Protein AF-A0A931KF96-F1 (afdb_monomer_lite)

Foldseek 3Di:
DDDPDDPVQQDDLVVCQVLLVVLVVQQCPPVVVCPPPPPQDTPSLVVSLVVSCVVHVVCVDPVSSLVQQPDPSSCVRSVHHRDDPD

pLDDT: mean 83.72, std 12.89, range [33.12, 94.81]

Sequence (86 aa):
MGESRKISDIKGLKYFKPLVKLLRDLHLDGCRRDRAGNRKLHYDQYCLLVLLSYFNPMARSVRAIVKASKLEKVQKKLGCSAASLG

Secondary structure (DSSP, 8-state):
------GGG---GGGHHHHHHHTGGGGSTTGGG-SS----S-HHHHHHHHHHHHH-GGG-SHHHHHHHHTSHHHHHHH-PPPP---

Structure (mmCIF, N/CA/C/O backbone):
data_AF-A0A931KF96-F1
#
_entry.id   AF-A0A931KF96-F1
#
loop_
_atom_site.group_PDB
_atom_site.id
_atom_site.type_symbol
_atom_site.label_atom_id
_atom_site.label_alt_id
_atom_site.label_comp_id
_atom_site.label_asym_id
_atom_site.label_entity_id
_atom_site.label_seq_id
_atom_site.pdbx_PDB_ins_code
_atom_site.Cartn_x
_atom_site.Cartn_y
_atom_site.Cartn_z
_atom_site.occupancy
_atom_site.B_iso_or_equiv
_atom_site.auth_seq_id
_atom_site.auth_comp_id
_atom_site.auth_asym_id
_atom_site.auth_atom_id
_atom_site.pdbx_PDB_model_num
ATOM 1 N N . MET A 1 1 ? 7.915 10.666 25.289 1.00 33.12 1 MET A N 1
ATOM 2 C CA . MET A 1 1 ? 6.491 10.369 25.008 1.00 33.12 1 MET A CA 1
ATOM 3 C C . MET A 1 1 ? 6.349 9.968 23.538 1.00 33.12 1 MET A C 1
ATOM 5 O O . MET A 1 1 ? 6.351 10.837 22.680 1.00 33.12 1 MET A O 1
ATOM 9 N N . GLY A 1 2 ? 6.342 8.678 23.198 1.00 41.22 2 GLY A N 1
ATOM 10 C CA . GLY A 1 2 ? 6.238 8.226 21.803 1.00 41.22 2 GLY A CA 1
ATOM 11 C C . GLY A 1 2 ? 5.225 7.100 21.705 1.00 41.22 2 GLY A C 1
ATOM 12 O O . GLY A 1 2 ? 5.555 5.965 22.021 1.00 41.22 2 GLY A O 1
ATOM 13 N N . GLU A 1 3 ? 3.992 7.443 21.337 1.00 43.19 3 GLU A N 1
ATOM 14 C CA . GLU A 1 3 ? 2.828 6.557 21.350 1.00 43.19 3 GLU A CA 1
ATOM 15 C C . GLU A 1 3 ? 3.090 5.196 20.693 1.00 43.19 3 GLU A C 1
ATOM 17 O O . GLU A 1 3 ? 3.494 5.089 19.527 1.00 43.19 3 GLU A O 1
ATOM 22 N N . SER A 1 4 ? 2.792 4.152 21.463 1.00 43.31 4 SER A N 1
ATOM 23 C CA . SER A 1 4 ? 2.653 2.776 21.006 1.00 43.31 4 SER A CA 1
ATOM 24 C C . SER A 1 4 ? 1.422 2.693 20.097 1.00 43.31 4 SER A C 1
ATOM 26 O O . SER A 1 4 ? 0.299 2.509 20.562 1.00 43.31 4 SER A O 1
ATOM 28 N N . ARG A 1 5 ? 1.609 2.936 18.793 1.00 53.50 5 ARG A N 1
ATOM 29 C CA . ARG A 1 5 ? 0.528 2.881 17.797 1.00 53.50 5 ARG A CA 1
ATOM 30 C C . ARG A 1 5 ? 0.121 1.433 17.589 1.00 53.50 5 ARG A C 1
ATOM 32 O O . ARG A 1 5 ? 0.831 0.659 16.945 1.00 53.50 5 ARG A O 1
ATOM 39 N N . LYS A 1 6 ? -1.008 1.075 18.193 1.00 57.72 6 LYS A N 1
ATOM 40 C CA . LYS A 1 6 ? -1.578 -0.265 18.142 1.00 57.72 6 LYS A CA 1
ATOM 41 C C . LYS A 1 6 ? -2.082 -0.549 16.733 1.00 57.72 6 LYS A C 1
ATOM 43 O O . LYS A 1 6 ? -2.525 0.329 15.994 1.00 57.72 6 LYS A O 1
ATOM 48 N N . ILE A 1 7 ? -2.080 -1.833 16.389 1.00 55.47 7 ILE A N 1
ATOM 49 C CA . ILE A 1 7 ? -2.662 -2.363 15.152 1.00 55.47 7 ILE A CA 1
ATOM 50 C C . ILE A 1 7 ? -4.096 -1.837 14.951 1.00 55.47 7 ILE A C 1
ATOM 52 O O . ILE A 1 7 ? -4.498 -1.629 13.813 1.00 55.47 7 ILE A O 1
ATOM 56 N N . SER A 1 8 ? -4.852 -1.555 16.015 1.00 58.97 8 SER A N 1
ATOM 57 C CA . SER A 1 8 ? -6.233 -1.050 15.983 1.00 58.97 8 SER A CA 1
ATOM 58 C C . SER A 1 8 ? -6.444 0.280 15.246 1.00 58.97 8 SER A C 1
ATOM 60 O O . SER A 1 8 ? -7.555 0.525 14.781 1.00 58.97 8 SER A O 1
ATOM 62 N N . ASP A 1 9 ? -5.412 1.107 15.067 1.00 70.75 9 ASP A N 1
ATOM 63 C CA . ASP A 1 9 ? -5.618 2.500 14.637 1.00 70.75 9 ASP A CA 1
ATOM 64 C C . ASP A 1 9 ? -5.708 2.673 13.115 1.00 70.75 9 ASP A C 1
ATOM 66 O O . ASP A 1 9 ? -6.192 3.695 12.633 1.00 70.75 9 ASP A O 1
ATOM 70 N N . ILE A 1 10 ? -5.291 1.665 12.337 1.00 78.94 10 ILE A N 1
ATOM 71 C CA . ILE A 1 10 ? -5.410 1.712 10.873 1.00 78.94 10 ILE A CA 1
ATOM 72 C C . ILE A 1 10 ? -6.816 1.314 10.438 1.00 78.94 10 ILE A C 1
ATOM 74 O O . ILE A 1 10 ? -7.199 0.138 10.531 1.00 78.94 10 ILE A O 1
ATOM 78 N N . LYS A 1 11 ? -7.523 2.292 9.873 1.00 83.38 11 LYS A N 1
ATOM 79 C CA . LYS A 1 11 ? -8.869 2.198 9.309 1.00 83.38 11 LYS A CA 1
ATOM 80 C C . LYS A 1 11 ? -8.829 2.239 7.777 1.00 83.38 11 LYS A C 1
ATOM 82 O O . LYS A 1 11 ? -7.819 2.566 7.158 1.00 83.38 11 LYS A O 1
ATOM 87 N N . GLY A 1 12 ? -9.946 1.859 7.157 1.00 85.00 12 GLY A N 1
ATOM 88 C CA . GLY A 1 12 ? -10.148 1.985 5.707 1.00 85.00 12 GLY A CA 1
ATOM 89 C C . GLY A 1 12 ? -9.576 0.856 4.840 1.00 85.00 12 GLY A C 1
ATOM 90 O O . GLY A 1 12 ? -9.889 0.810 3.656 1.00 85.00 12 GLY A O 1
ATOM 91 N N . LEU A 1 13 ? -8.841 -0.115 5.403 1.00 86.75 13 LEU A N 1
ATOM 92 C CA . LEU A 1 13 ? -8.225 -1.222 4.640 1.00 86.75 13 LEU A CA 1
ATOM 93 C C . LEU A 1 13 ? -9.213 -2.061 3.809 1.00 86.75 13 LEU A C 1
ATOM 95 O O . LEU A 1 13 ? -8.821 -2.674 2.818 1.00 86.75 13 LEU A O 1
ATOM 99 N N . LYS A 1 14 ? -10.503 -2.086 4.166 1.00 87.69 14 LYS A N 1
ATOM 100 C CA . LYS A 1 14 ? -11.534 -2.778 3.373 1.00 87.69 14 LYS A CA 1
ATOM 101 C C . LYS A 1 14 ? -11.696 -2.195 1.960 1.00 87.69 14 LYS A C 1
ATOM 103 O O . LYS A 1 14 ? -12.024 -2.937 1.041 1.00 87.69 14 LYS A O 1
ATOM 108 N N . TYR A 1 15 ? -11.392 -0.909 1.775 1.00 88.69 15 TYR A N 1
ATOM 109 C CA . TYR A 1 15 ? -11.498 -0.208 0.492 1.00 88.69 15 TYR A CA 1
ATOM 110 C C . TYR A 1 15 ? -10.272 -0.399 -0.411 1.00 88.69 15 TYR A C 1
ATOM 112 O O . TYR A 1 15 ? -10.293 0.003 -1.568 1.00 88.69 15 TYR A O 1
ATOM 120 N N . PHE A 1 16 ? -9.209 -1.044 0.081 1.00 91.50 16 PHE A N 1
ATOM 121 C CA . PHE A 1 16 ? -7.952 -1.179 -0.660 1.00 91.50 16 PHE A CA 1
ATOM 122 C C . PHE A 1 16 ? -7.973 -2.302 -1.694 1.00 91.50 16 PHE A C 1
ATOM 124 O O . PHE A 1 16 ? -7.186 -2.278 -2.631 1.00 91.50 16 PHE A O 1
ATOM 131 N N . LYS A 1 17 ? -8.900 -3.261 -1.585 1.00 90.38 17 LYS A N 1
ATOM 132 C CA . LYS A 1 17 ? -9.020 -4.363 -2.553 1.00 90.38 17 LYS A CA 1
ATOM 133 C C . LYS A 1 17 ? -9.200 -3.876 -4.008 1.00 90.38 17 LYS A C 1
ATOM 135 O O . LYS A 1 17 ? -8.445 -4.344 -4.859 1.00 90.38 17 LYS A O 1
ATOM 140 N N . PRO A 1 18 ? -10.140 -2.963 -4.329 1.00 93.00 18 PRO A N 1
ATOM 141 C CA . PRO A 1 18 ? -10.246 -2.422 -5.685 1.00 93.00 18 PRO A CA 1
ATOM 142 C C . PRO A 1 18 ? -9.029 -1.576 -6.083 1.00 93.00 18 PRO A C 1
ATOM 144 O O . PRO A 1 18 ? -8.591 -1.669 -7.224 1.00 93.00 18 PRO A O 1
ATOM 147 N N . LEU A 1 19 ? -8.437 -0.822 -5.149 1.00 93.19 19 LEU A N 1
ATOM 148 C CA . LEU A 1 19 ? -7.259 0.015 -5.414 1.00 93.19 19 LEU A CA 1
ATOM 149 C C . LEU A 1 19 ? -6.028 -0.817 -5.794 1.00 93.19 19 LEU A C 1
ATOM 151 O O . LEU A 1 19 ? -5.332 -0.479 -6.742 1.00 93.19 19 LEU A O 1
ATOM 155 N N . VAL A 1 20 ? -5.795 -1.939 -5.108 1.00 92.44 20 VAL A N 1
ATOM 156 C CA . VAL A 1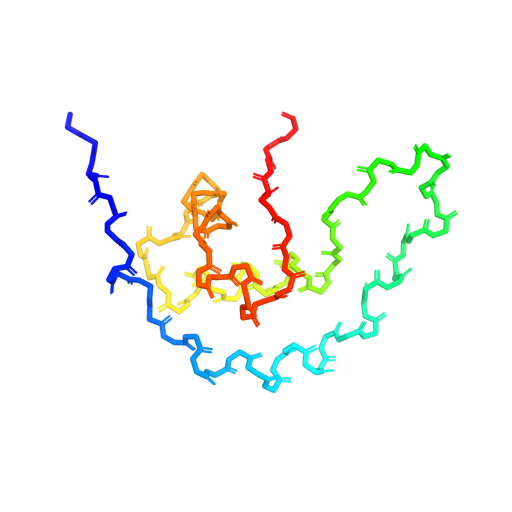 20 ? -4.722 -2.890 -5.445 1.00 92.44 20 VAL A CA 1
ATOM 157 C C . VAL A 1 20 ? -4.902 -3.431 -6.862 1.00 92.44 20 VAL A C 1
ATOM 159 O O . VAL A 1 20 ? -3.931 -3.579 -7.595 1.00 92.44 20 VAL A O 1
ATOM 162 N N . LYS A 1 21 ? -6.143 -3.726 -7.271 1.00 92.75 21 LYS A N 1
ATOM 163 C CA . LYS A 1 21 ? -6.419 -4.183 -8.639 1.00 92.75 21 LYS A CA 1
ATOM 164 C C . LYS A 1 21 ? -6.169 -3.070 -9.658 1.00 92.75 21 LYS A C 1
ATOM 166 O O . LYS A 1 21 ? -5.572 -3.346 -10.687 1.00 92.75 21 LYS A O 1
ATOM 171 N N . LEU A 1 22 ? -6.613 -1.849 -9.362 1.00 94.75 22 LEU A N 1
ATOM 172 C CA . LEU A 1 22 ? -6.466 -0.688 -10.240 1.00 94.75 22 LEU A CA 1
ATOM 173 C C . LEU A 1 22 ? -4.997 -0.324 -10.483 1.00 94.75 22 LEU A C 1
ATOM 175 O O . LEU A 1 22 ? -4.625 0.001 -11.600 1.00 94.75 22 LEU A O 1
ATOM 179 N N . LEU A 1 23 ? -4.171 -0.376 -9.439 1.00 94.81 23 LEU A N 1
ATOM 180 C CA . LEU A 1 23 ? -2.776 0.060 -9.500 1.00 94.81 23 LEU A CA 1
ATOM 181 C C . LEU A 1 23 ? -1.810 -1.046 -9.936 1.00 94.81 23 LEU A C 1
ATOM 183 O O . LEU A 1 23 ? -0.622 -0.779 -10.056 1.00 94.81 23 LEU A O 1
ATOM 187 N N . ARG A 1 24 ? -2.293 -2.272 -10.178 1.00 93.31 24 ARG A N 1
ATOM 188 C CA . ARG A 1 24 ? -1.456 -3.450 -10.451 1.00 93.31 24 ARG A CA 1
ATOM 189 C C . ARG A 1 24 ? -0.454 -3.232 -11.584 1.00 93.31 24 ARG A C 1
ATOM 191 O O . ARG A 1 24 ? 0.676 -3.697 -11.476 1.00 93.31 24 ARG A O 1
ATOM 198 N N . ASP A 1 25 ? -0.850 -2.535 -12.641 1.00 92.69 25 ASP A N 1
ATOM 199 C CA . ASP A 1 25 ? -0.001 -2.366 -13.824 1.00 92.69 25 ASP A CA 1
ATOM 200 C C . ASP A 1 25 ? 1.252 -1.523 -13.520 1.00 92.69 25 ASP A C 1
ATOM 202 O O . ASP A 1 25 ? 2.312 -1.760 -14.097 1.00 92.69 25 ASP A O 1
ATOM 206 N N . LEU A 1 26 ? 1.188 -0.653 -12.502 1.00 93.94 26 LEU A N 1
ATOM 207 C CA . LEU A 1 26 ? 2.335 0.126 -12.019 1.00 93.94 26 LEU A CA 1
ATOM 208 C C . LEU A 1 26 ? 3.409 -0.737 -11.345 1.00 93.94 26 LEU A C 1
ATOM 210 O O . LEU A 1 26 ? 4.518 -0.263 -11.099 1.00 93.94 26 LEU A O 1
ATOM 214 N N . HIS A 1 27 ? 3.108 -1.993 -11.005 1.00 93.06 27 HIS A N 1
ATOM 215 C CA . HIS A 1 27 ? 4.046 -2.858 -10.294 1.00 93.06 27 HIS A CA 1
ATOM 216 C C . HIS A 1 27 ? 5.333 -3.097 -11.093 1.00 93.06 27 HIS A C 1
ATOM 218 O O . HIS A 1 27 ? 6.423 -3.140 -10.523 1.00 93.06 27 HIS A O 1
ATOM 224 N N . LEU A 1 28 ? 5.220 -3.224 -12.418 1.00 90.56 28 LEU A N 1
ATOM 225 C CA . LEU A 1 28 ? 6.353 -3.489 -13.312 1.00 90.56 28 LEU A CA 1
ATOM 226 C C . LEU A 1 28 ? 7.003 -2.208 -13.854 1.00 90.56 28 LEU A C 1
ATOM 228 O O . LEU A 1 28 ? 8.103 -2.255 -14.420 1.00 90.56 28 LEU A O 1
ATOM 232 N N . ASP A 1 29 ? 6.374 -1.054 -13.647 1.00 91.38 29 ASP A N 1
ATOM 233 C CA . ASP A 1 29 ? 6.882 0.219 -14.136 1.00 91.38 29 ASP A CA 1
ATOM 234 C C . ASP A 1 29 ? 8.199 0.597 -13.459 1.00 91.38 29 ASP A C 1
ATOM 236 O O . ASP A 1 29 ? 8.407 0.440 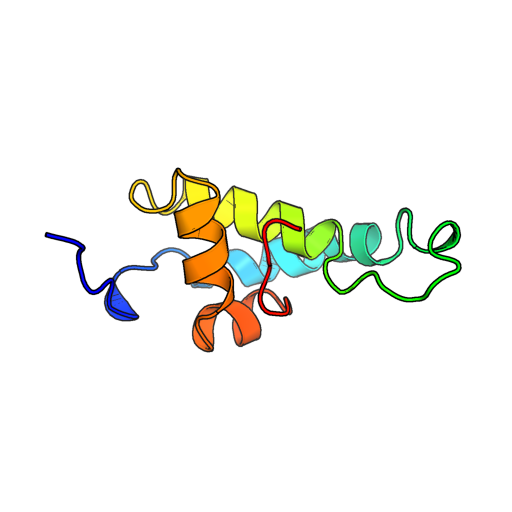-12.256 1.00 91.38 29 ASP A O 1
ATOM 240 N N . GLY A 1 30 ? 9.154 1.065 -14.265 1.00 84.69 30 GLY A N 1
ATOM 241 C CA . GLY A 1 30 ? 10.491 1.421 -13.788 1.00 84.69 30 GLY A CA 1
ATOM 242 C C . GLY A 1 30 ? 11.354 0.241 -13.309 1.00 84.69 30 GLY A C 1
ATOM 243 O O . GLY A 1 30 ? 12.526 0.462 -12.999 1.00 84.69 30 GLY A O 1
ATOM 244 N N . CYS A 1 31 ? 10.846 -1.000 -13.306 1.00 88.31 31 CYS A N 1
ATOM 245 C CA . CYS A 1 31 ? 11.606 -2.185 -12.885 1.00 88.31 31 CYS A CA 1
ATOM 246 C C . CYS A 1 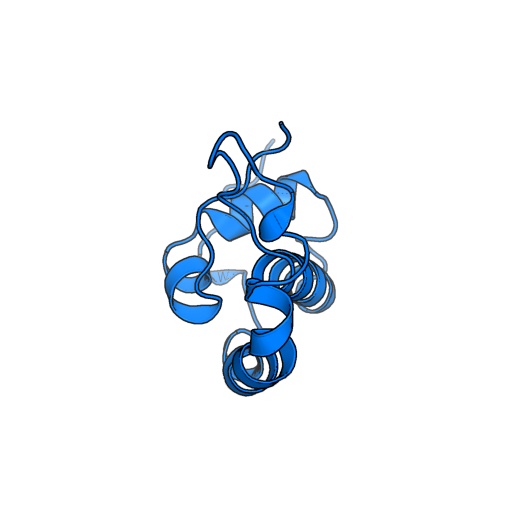31 ? 12.728 -2.538 -13.869 1.00 88.31 31 CYS A C 1
ATOM 248 O O . CYS A 1 31 ? 13.801 -2.946 -13.445 1.00 88.31 31 CYS A O 1
ATOM 250 N N . ARG A 1 32 ? 12.553 -2.274 -15.175 1.00 85.75 32 ARG A N 1
ATOM 251 C CA . ARG A 1 32 ? 13.589 -2.530 -16.202 1.00 85.75 32 ARG A CA 1
ATOM 252 C C . ARG A 1 32 ? 14.910 -1.786 -15.964 1.00 85.75 32 ARG A C 1
ATOM 254 O O . ARG A 1 32 ? 15.936 -2.174 -16.513 1.00 85.75 32 ARG A O 1
ATOM 261 N N . ARG A 1 33 ? 14.887 -0.693 -15.193 1.00 84.94 33 ARG A N 1
ATOM 262 C CA . ARG A 1 33 ? 16.085 0.094 -14.858 1.00 84.94 33 ARG A CA 1
ATOM 263 C C . ARG A 1 33 ? 16.812 -0.433 -13.617 1.00 84.94 33 ARG A C 1
ATOM 265 O O . ARG A 1 33 ? 17.949 -0.034 -13.386 1.00 84.94 33 ARG A O 1
ATOM 272 N N . ASP A 1 34 ? 16.181 -1.300 -12.825 1.00 87.62 34 ASP A N 1
ATOM 273 C CA . ASP A 1 34 ? 16.786 -1.870 -11.622 1.00 87.62 34 ASP A CA 1
ATOM 274 C C . ASP A 1 34 ? 17.735 -3.020 -11.979 1.00 87.62 34 ASP A C 1
ATOM 276 O O . ASP A 1 34 ? 17.361 -4.189 -11.982 1.00 87.62 34 ASP A O 1
ATOM 280 N N . ARG A 1 35 ? 18.986 -2.678 -12.303 1.00 84.25 35 ARG A N 1
ATOM 281 C CA . ARG A 1 35 ? 20.033 -3.669 -12.608 1.00 84.25 35 ARG A CA 1
ATOM 282 C C . ARG A 1 35 ? 20.531 -4.422 -11.374 1.00 84.25 35 ARG A C 1
ATOM 284 O O . ARG A 1 35 ? 21.064 -5.514 -11.518 1.00 84.25 35 ARG A O 1
ATOM 291 N N . ALA A 1 36 ? 20.400 -3.827 -10.189 1.00 87.38 36 ALA A N 1
ATOM 292 C CA . ALA A 1 36 ? 20.914 -4.398 -8.947 1.00 87.38 36 ALA A CA 1
ATOM 293 C C . ALA A 1 36 ? 19.906 -5.336 -8.261 1.00 87.38 36 ALA A C 1
ATOM 295 O O . ALA A 1 36 ? 20.279 -6.034 -7.324 1.00 87.38 36 ALA A O 1
ATOM 296 N N . GLY A 1 37 ? 18.640 -5.341 -8.696 1.00 84.69 37 GLY A N 1
ATOM 297 C CA . GLY A 1 37 ? 17.580 -6.153 -8.090 1.00 84.69 37 GLY A CA 1
ATOM 298 C C . GLY A 1 37 ? 17.231 -5.724 -6.662 1.00 84.69 37 GLY A C 1
ATOM 299 O O . GLY A 1 37 ? 16.685 -6.507 -5.886 1.00 84.69 37 GLY A O 1
ATOM 300 N N . ASN A 1 38 ? 17.568 -4.488 -6.288 1.00 87.25 38 ASN A N 1
ATOM 301 C CA . ASN A 1 38 ? 17.388 -3.986 -4.927 1.00 87.25 38 ASN A CA 1
ATOM 302 C C . ASN A 1 38 ? 16.002 -3.362 -4.707 1.00 87.25 38 ASN A C 1
ATOM 304 O O . ASN A 1 38 ? 15.684 -2.932 -3.592 1.00 87.25 38 ASN A O 1
ATOM 308 N N . ARG A 1 39 ? 15.151 -3.306 -5.739 1.00 86.38 39 ARG A N 1
ATOM 309 C CA . ARG A 1 39 ? 13.787 -2.788 -5.632 1.00 86.38 39 ARG A CA 1
ATOM 310 C C . ARG A 1 39 ? 12.908 -3.751 -4.842 1.00 86.38 39 ARG A C 1
ATOM 312 O O . ARG A 1 39 ? 12.398 -4.737 -5.353 1.00 86.38 39 ARG A O 1
ATOM 319 N N . LYS A 1 40 ? 12.689 -3.403 -3.575 1.00 88.44 40 LYS A N 1
ATOM 320 C CA . LYS A 1 40 ? 11.748 -4.090 -2.671 1.00 88.44 40 LYS A CA 1
ATOM 321 C C . LYS A 1 40 ? 10.406 -3.366 -2.520 1.00 88.44 40 LYS A C 1
ATOM 323 O O . LYS A 1 40 ? 9.499 -3.900 -1.885 1.00 88.44 40 LYS A O 1
ATOM 328 N N . LEU A 1 41 ? 10.305 -2.150 -3.065 1.00 90.94 41 LEU A N 1
ATOM 329 C CA . LEU A 1 41 ? 9.111 -1.310 -3.046 1.00 90.94 41 LEU A CA 1
ATOM 330 C C . LEU A 1 41 ? 8.766 -0.867 -4.473 1.00 90.94 41 LEU A C 1
ATOM 332 O O . LEU A 1 41 ? 9.564 -0.205 -5.144 1.00 90.94 41 LEU A O 1
ATOM 336 N N . HIS A 1 42 ? 7.573 -1.242 -4.920 1.00 92.62 42 HIS A N 1
ATOM 337 C CA . HIS A 1 42 ? 7.047 -0.964 -6.255 1.00 92.62 42 HIS A CA 1
ATOM 338 C C . HIS A 1 42 ? 6.091 0.236 -6.242 1.00 92.62 42 HIS A C 1
ATOM 340 O O . HIS A 1 42 ? 5.662 0.694 -5.178 1.00 92.62 42 HIS A O 1
ATOM 346 N N . TYR A 1 43 ? 5.784 0.794 -7.416 1.00 93.00 43 TYR A N 1
ATOM 347 C CA . TYR A 1 43 ? 4.986 2.021 -7.497 1.00 93.00 43 TYR A CA 1
ATOM 348 C C . TYR A 1 43 ? 3.549 1.831 -7.019 1.00 93.00 43 TYR A C 1
ATOM 350 O O . TYR A 1 43 ? 3.044 2.672 -6.281 1.00 93.00 43 TYR A O 1
ATOM 358 N N . ASP A 1 44 ? 2.920 0.709 -7.358 1.00 93.75 44 ASP A N 1
ATOM 359 C CA . ASP A 1 44 ? 1.606 0.321 -6.847 1.00 93.75 44 ASP A CA 1
ATOM 360 C C . ASP A 1 44 ? 1.583 0.306 -5.308 1.00 93.75 44 ASP A C 1
ATOM 362 O O . ASP A 1 44 ? 0.738 0.943 -4.677 1.00 93.75 44 ASP A O 1
ATOM 366 N N . GLN A 1 45 ? 2.578 -0.335 -4.693 1.00 93.00 45 GLN A N 1
ATOM 367 C CA . GLN A 1 45 ? 2.744 -0.422 -3.244 1.00 93.00 45 GLN A CA 1
ATOM 368 C C . GLN A 1 45 ? 2.967 0.959 -2.614 1.00 93.00 45 GLN A C 1
ATOM 370 O O . GLN A 1 45 ? 2.374 1.273 -1.579 1.00 93.00 45 GLN A O 1
ATOM 375 N N . TYR A 1 46 ? 3.786 1.806 -3.240 1.00 92.00 46 TYR A N 1
ATOM 376 C CA . TYR A 1 46 ? 4.023 3.177 -2.792 1.00 92.00 46 TYR A CA 1
ATOM 377 C C . TYR A 1 46 ? 2.745 4.026 -2.847 1.00 92.00 46 TYR A C 1
ATOM 379 O O . TYR A 1 46 ? 2.383 4.659 -1.853 1.00 92.00 46 TYR A O 1
ATOM 387 N N . CYS A 1 47 ? 2.011 3.986 -3.961 1.00 93.50 47 CYS A N 1
ATOM 388 C CA . CYS A 1 47 ? 0.735 4.681 -4.117 1.00 93.50 47 CYS A CA 1
ATOM 389 C C . CYS A 1 47 ? -0.287 4.229 -3.068 1.00 93.50 47 CYS A C 1
ATOM 391 O O . CYS A 1 47 ? -0.942 5.066 -2.449 1.00 93.50 47 CYS A O 1
ATOM 393 N N . LEU A 1 48 ? -0.392 2.924 -2.801 1.00 93.62 48 LEU A N 1
ATOM 394 C CA . LEU A 1 48 ? -1.269 2.400 -1.752 1.00 93.62 48 LEU A CA 1
ATOM 395 C C . LEU A 1 48 ? -0.860 2.909 -0.361 1.00 93.62 48 LEU A C 1
ATOM 397 O O . LEU A 1 48 ? -1.717 3.313 0.420 1.00 93.62 48 LEU A O 1
ATOM 401 N N . LEU A 1 49 ? 0.432 2.951 -0.038 1.00 91.75 49 LEU A N 1
ATOM 402 C CA . LEU A 1 49 ? 0.911 3.497 1.238 1.00 91.75 49 LEU A CA 1
ATOM 403 C C . LEU A 1 49 ? 0.601 4.997 1.391 1.00 91.75 49 LEU A C 1
ATOM 405 O O . LEU A 1 49 ? 0.204 5.437 2.473 1.00 91.75 49 LEU A O 1
ATOM 409 N N . VAL A 1 50 ? 0.717 5.772 0.311 1.00 90.94 50 VAL A N 1
ATOM 410 C CA . VAL A 1 50 ? 0.317 7.187 0.276 1.00 90.94 50 VAL A CA 1
ATOM 411 C C . VAL A 1 50 ? -1.195 7.325 0.469 1.00 90.94 50 VAL A C 1
ATOM 413 O O . VAL A 1 50 ? -1.634 8.086 1.330 1.00 90.94 50 VAL A O 1
ATOM 416 N N . LEU A 1 51 ? -2.009 6.536 -0.235 1.00 91.81 51 LEU A N 1
ATOM 417 C CA . LEU A 1 51 ? -3.463 6.510 -0.038 1.00 91.81 51 LEU A CA 1
ATOM 418 C C . LEU A 1 51 ? -3.825 6.151 1.406 1.00 91.81 51 LEU A C 1
ATOM 420 O O . LEU A 1 51 ? -4.675 6.799 2.011 1.00 91.81 51 LEU A O 1
ATOM 424 N N . LEU A 1 52 ? -3.128 5.192 2.018 1.00 89.94 52 LEU A N 1
ATOM 425 C CA . LEU A 1 52 ? -3.344 4.812 3.415 1.00 89.94 52 LEU A CA 1
ATOM 426 C C . LEU A 1 52 ? -3.121 5.985 4.380 1.00 89.94 52 LEU A C 1
ATOM 428 O O . LEU A 1 52 ? -3.850 6.099 5.370 1.00 89.94 52 LEU A O 1
ATOM 432 N N . SER A 1 53 ? -2.167 6.871 4.074 1.00 88.44 53 SER A N 1
ATOM 433 C CA . SER A 1 53 ? -1.906 8.090 4.850 1.00 88.44 53 SER A CA 1
ATOM 434 C C . SER A 1 53 ? -3.047 9.111 4.772 1.00 88.44 53 SER A C 1
ATOM 436 O O . SER A 1 53 ? -3.331 9.782 5.763 1.00 88.44 53 SER A O 1
ATOM 438 N N . TYR A 1 54 ? -3.765 9.182 3.646 1.00 87.06 54 TYR A N 1
ATOM 439 C CA . TYR A 1 54 ? -4.939 10.050 3.506 1.00 87.06 54 TYR A CA 1
ATOM 440 C C . TYR A 1 54 ? -6.142 9.533 4.300 1.00 87.06 54 TYR A C 1
ATOM 442 O O . TYR A 1 54 ? -6.871 10.324 4.893 1.00 87.06 54 TYR A O 1
ATOM 450 N N . PHE A 1 55 ? -6.324 8.211 4.374 1.00 84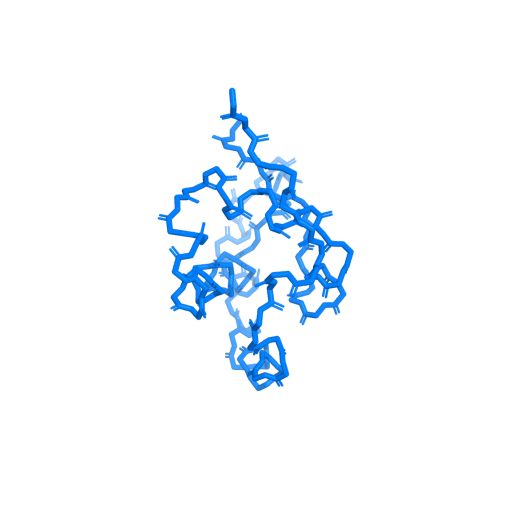.75 55 PHE A N 1
ATOM 451 C CA . PHE A 1 55 ? -7.406 7.592 5.154 1.00 84.75 55 PHE A CA 1
ATOM 452 C C . PHE A 1 55 ? -7.175 7.645 6.669 1.00 84.75 55 PHE A C 1
ATOM 454 O O . PHE A 1 55 ? -8.111 7.452 7.445 1.00 84.75 55 PHE A O 1
ATOM 461 N N . ASN A 1 56 ? -5.935 7.870 7.104 1.00 83.94 56 ASN A N 1
ATOM 462 C CA . ASN A 1 56 ? -5.546 7.827 8.505 1.00 83.94 56 ASN A CA 1
ATOM 463 C C . ASN A 1 56 ? -4.769 9.108 8.839 1.00 83.94 56 ASN A C 1
ATOM 465 O O . ASN A 1 56 ? -3.553 9.127 8.659 1.00 83.94 56 ASN A O 1
ATOM 469 N N . PRO A 1 57 ? -5.414 10.169 9.363 1.00 73.00 57 PRO A N 1
ATOM 470 C CA . PRO A 1 57 ? -4.759 11.460 9.615 1.00 73.00 57 PRO A CA 1
ATOM 471 C C . PRO A 1 57 ? -3.543 11.366 10.558 1.00 73.00 57 PRO A C 1
ATOM 473 O O . PRO A 1 57 ? -2.637 12.193 10.485 1.00 73.00 57 PRO A O 1
ATOM 476 N N . MET A 1 58 ? -3.465 10.305 11.370 1.00 69.12 58 MET A N 1
ATOM 477 C CA . MET A 1 58 ? -2.323 9.979 12.238 1.00 69.12 58 MET A CA 1
ATOM 478 C C . MET A 1 58 ? -1.093 9.432 11.487 1.00 69.12 58 MET A C 1
ATOM 480 O O . MET A 1 58 ? 0.005 9.366 12.044 1.00 69.12 58 MET A O 1
ATOM 484 N N . ALA A 1 59 ? -1.255 9.033 10.225 1.00 69.44 59 ALA A N 1
ATOM 485 C CA . ALA A 1 59 ? -0.220 8.468 9.365 1.00 69.44 59 ALA A CA 1
ATOM 486 C C . ALA A 1 59 ? 0.324 9.469 8.326 1.00 69.44 59 ALA A C 1
ATOM 488 O O . ALA A 1 59 ? 0.914 9.056 7.336 1.00 69.44 59 ALA A O 1
ATOM 489 N N . ARG A 1 60 ? 0.182 10.784 8.557 1.00 76.56 60 ARG A N 1
ATOM 490 C CA . ARG A 1 60 ? 0.601 11.856 7.626 1.00 76.56 60 ARG A CA 1
ATOM 491 C C . ARG A 1 60 ? 2.111 12.099 7.496 1.00 76.56 60 ARG A C 1
ATOM 493 O O . ARG A 1 60 ? 2.519 12.943 6.709 1.00 76.56 60 ARG A O 1
ATOM 500 N N . SER A 1 61 ? 2.955 11.398 8.254 1.00 83.19 61 SER A N 1
ATOM 501 C CA . SER A 1 61 ? 4.414 11.508 8.109 1.00 83.19 61 SER A CA 1
ATOM 502 C C . SER A 1 61 ? 5.000 10.274 7.436 1.00 83.19 61 SER A C 1
ATOM 504 O O . SER A 1 61 ? 4.545 9.157 7.678 1.00 83.19 61 SER A O 1
ATOM 506 N N . VAL A 1 62 ? 6.083 10.450 6.672 1.00 84.25 62 VAL A N 1
ATOM 507 C CA . VAL A 1 62 ? 6.783 9.332 6.010 1.00 84.25 62 VAL A CA 1
ATOM 508 C C . VAL A 1 62 ? 7.225 8.269 7.027 1.00 84.25 62 VAL A C 1
ATOM 510 O O . VAL A 1 62 ? 7.079 7.073 6.793 1.00 84.25 62 VAL A O 1
ATOM 513 N N . ARG A 1 63 ? 7.656 8.685 8.227 1.00 86.56 63 ARG A N 1
ATOM 514 C CA . ARG A 1 63 ? 7.960 7.766 9.340 1.00 86.56 63 ARG A CA 1
ATOM 515 C C . ARG A 1 63 ? 6.743 6.965 9.805 1.00 86.56 63 ARG A C 1
ATOM 517 O O . ARG A 1 63 ? 6.882 5.792 10.148 1.00 86.56 63 ARG A O 1
ATOM 524 N N . ALA A 1 64 ? 5.562 7.576 9.849 1.00 84.56 64 ALA A N 1
ATOM 525 C CA . ALA A 1 64 ? 4.338 6.869 10.207 1.00 84.56 64 ALA A CA 1
ATOM 526 C C . ALA A 1 64 ? 3.919 5.875 9.114 1.00 84.56 64 ALA A C 1
ATOM 528 O O . ALA A 1 64 ? 3.521 4.763 9.448 1.00 84.56 64 ALA A O 1
ATOM 529 N N . ILE A 1 65 ? 4.098 6.225 7.838 1.00 87.19 65 ILE A N 1
ATOM 530 C CA . ILE A 1 65 ? 3.878 5.322 6.698 1.00 87.19 65 ILE A CA 1
ATOM 531 C C . ILE A 1 65 ? 4.829 4.119 6.766 1.00 87.19 65 ILE A C 1
ATOM 533 O O . ILE A 1 65 ? 4.385 2.976 6.671 1.00 87.19 65 ILE A O 1
ATOM 537 N N . VAL A 1 66 ? 6.119 4.348 7.032 1.00 88.75 66 VAL A N 1
ATOM 538 C CA . VAL A 1 66 ? 7.106 3.275 7.241 1.00 88.75 66 VAL A CA 1
ATOM 539 C C . VAL A 1 66 ? 6.692 2.364 8.397 1.00 88.75 66 VAL A C 1
ATOM 541 O O . VAL A 1 66 ? 6.696 1.145 8.244 1.00 88.75 66 VAL A O 1
ATOM 544 N N . LYS A 1 67 ? 6.258 2.916 9.538 1.00 88.06 67 LYS A N 1
ATOM 545 C CA . LYS A 1 67 ? 5.729 2.103 10.649 1.00 88.06 67 LYS A CA 1
ATOM 546 C C . LYS A 1 67 ? 4.485 1.307 10.242 1.00 88.06 67 LYS A C 1
ATOM 548 O O . LYS A 1 67 ? 4.404 0.127 10.563 1.00 88.06 67 LYS A O 1
ATOM 553 N N . ALA A 1 68 ? 3.551 1.913 9.510 1.00 87.12 68 ALA A N 1
ATOM 554 C CA . ALA A 1 68 ? 2.347 1.241 9.027 1.00 87.12 68 ALA A CA 1
ATOM 555 C C . ALA A 1 68 ? 2.669 0.089 8.060 1.00 87.12 68 ALA A C 1
ATOM 557 O O . ALA A 1 68 ? 2.060 -0.972 8.162 1.00 87.12 68 ALA A O 1
ATOM 558 N N . SER A 1 69 ? 3.668 0.252 7.186 1.00 89.50 69 SER A N 1
ATOM 559 C CA . SER A 1 69 ? 4.116 -0.788 6.243 1.00 89.50 69 SER A CA 1
ATOM 560 C C . SER A 1 69 ? 4.691 -2.042 6.920 1.00 89.50 69 SER A C 1
ATOM 562 O O . SER A 1 69 ? 4.759 -3.104 6.306 1.00 89.50 69 SER A O 1
ATOM 564 N N . LYS A 1 70 ? 5.092 -1.941 8.196 1.00 89.62 70 LYS A N 1
ATOM 565 C CA . LYS A 1 70 ? 5.588 -3.069 9.004 1.00 89.62 70 LYS A CA 1
ATOM 566 C C . LYS A 1 70 ? 4.469 -3.881 9.656 1.00 89.62 70 LYS A C 1
ATOM 568 O O . LYS A 1 70 ? 4.739 -4.920 10.244 1.00 89.62 70 LYS A O 1
ATOM 573 N N . LEU A 1 71 ? 3.224 -3.410 9.597 1.00 89.31 71 LEU A N 1
ATOM 574 C CA . LEU A 1 71 ? 2.099 -4.113 10.201 1.00 89.31 71 LEU A CA 1
ATOM 575 C C . LEU A 1 71 ? 1.625 -5.236 9.282 1.00 89.31 71 LEU A C 1
ATOM 577 O O . LEU A 1 71 ? 1.242 -4.990 8.140 1.00 89.31 71 LEU A O 1
ATOM 581 N N . GLU A 1 72 ? 1.551 -6.454 9.814 1.00 87.12 72 GLU A N 1
ATOM 582 C CA . GLU A 1 72 ? 1.193 -7.657 9.053 1.00 87.12 72 GLU A CA 1
ATOM 583 C C . GLU A 1 72 ? -0.140 -7.507 8.300 1.00 87.12 72 GLU A C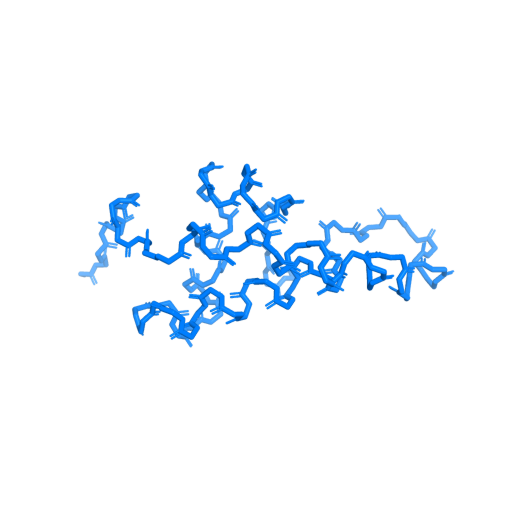 1
ATOM 585 O O . GLU A 1 72 ? -0.256 -7.866 7.130 1.00 87.12 72 GLU A O 1
ATOM 590 N N . LYS A 1 73 ? -1.153 -6.893 8.928 1.00 87.94 73 LYS A N 1
ATOM 591 C CA . LYS A 1 73 ? -2.449 -6.648 8.274 1.00 87.94 73 LYS A CA 1
ATOM 592 C C . LYS A 1 73 ? -2.357 -5.713 7.066 1.00 87.94 73 LYS A C 1
ATOM 594 O O . LYS A 1 73 ? -3.162 -5.834 6.147 1.00 87.94 73 LYS A O 1
ATOM 599 N N . VAL A 1 74 ? -1.416 -4.768 7.081 1.00 88.69 74 VAL A N 1
ATOM 600 C CA . VAL A 1 74 ? -1.180 -3.839 5.970 1.00 88.69 74 VAL A CA 1
ATOM 601 C C . VAL A 1 74 ? -0.465 -4.591 4.858 1.00 88.69 74 VAL A C 1
ATOM 603 O O . VAL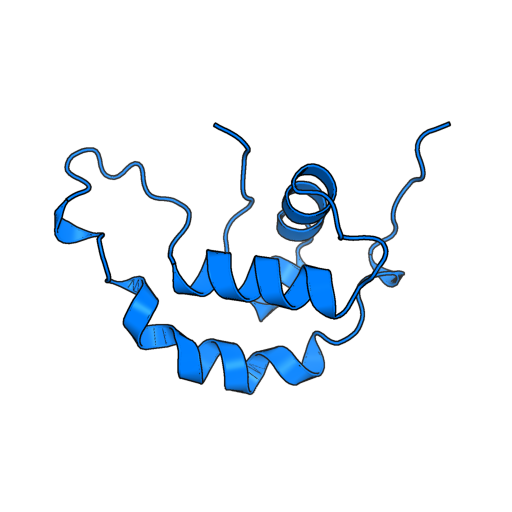 A 1 74 ? -0.947 -4.577 3.732 1.00 88.69 74 VAL A O 1
ATOM 606 N N . GLN A 1 75 ? 0.588 -5.341 5.184 1.00 91.25 75 GLN A N 1
ATOM 607 C CA . GLN A 1 75 ? 1.326 -6.166 4.222 1.00 91.25 75 GLN A CA 1
ATOM 608 C C . GLN A 1 75 ? 0.409 -7.168 3.513 1.00 91.25 75 GLN A C 1
ATOM 610 O O . GLN A 1 75 ? 0.354 -7.194 2.286 1.00 91.25 75 GLN A O 1
ATOM 615 N N . LYS A 1 76 ? -0.417 -7.906 4.267 1.00 88.69 76 LYS A N 1
ATOM 616 C CA . LYS A 1 76 ? -1.400 -8.853 3.713 1.00 88.69 76 LYS A CA 1
ATOM 617 C C . LYS A 1 76 ? -2.422 -8.196 2.787 1.00 88.69 76 LYS A C 1
ATOM 619 O O . LYS A 1 76 ? -2.945 -8.862 1.899 1.00 88.69 76 LYS A O 1
ATOM 624 N N . LYS A 1 77 ? -2.768 -6.923 3.012 1.00 89.69 77 LYS A N 1
ATOM 625 C CA . LYS A 1 77 ? -3.839 -6.253 2.258 1.00 89.69 77 LYS A CA 1
ATOM 626 C C . LYS A 1 77 ? -3.348 -5.427 1.081 1.00 89.69 77 LYS A C 1
ATOM 628 O O . LYS A 1 77 ? -4.067 -5.339 0.091 1.00 89.69 77 LYS A O 1
ATOM 633 N N . LEU A 1 78 ? -2.166 -4.835 1.199 1.00 89.38 78 LEU A N 1
ATOM 634 C CA . LEU A 1 78 ? -1.547 -4.000 0.172 1.00 89.38 78 LEU A CA 1
ATOM 635 C C . LEU A 1 78 ? -0.534 -4.784 -0.674 1.00 89.38 78 LEU A C 1
ATOM 637 O O . LEU A 1 78 ? -0.127 -4.289 -1.715 1.00 89.38 78 LEU A O 1
ATOM 641 N N . GLY A 1 79 ? -0.118 -5.981 -0.245 1.00 86.12 79 GLY A N 1
ATOM 642 C CA . GLY A 1 79 ? 0.886 -6.784 -0.948 1.00 86.12 79 GLY A CA 1
ATOM 643 C C . GLY A 1 79 ? 2.284 -6.162 -0.924 1.00 86.12 79 GLY A C 1
ATOM 644 O O . GLY A 1 79 ? 3.095 -6.465 -1.792 1.00 86.12 79 GLY A O 1
ATOM 645 N N . CYS A 1 80 ? 2.556 -5.262 0.025 1.00 86.00 80 CYS A N 1
ATOM 646 C CA . CYS A 1 80 ? 3.833 -4.566 0.147 1.00 86.00 80 CYS A CA 1
ATOM 647 C C . CYS A 1 80 ? 4.728 -5.184 1.226 1.00 86.00 80 CYS A C 1
ATOM 649 O O . CYS A 1 80 ? 4.247 -5.605 2.279 1.00 86.00 80 CYS A O 1
ATOM 651 N N . SER A 1 81 ? 6.038 -5.153 0.993 1.00 84.62 81 SER A N 1
ATOM 652 C CA . SER A 1 81 ? 7.049 -5.408 2.023 1.00 84.62 81 SER A CA 1
ATOM 653 C C . SER A 1 81 ? 7.187 -4.210 2.969 1.00 84.62 81 SER A C 1
ATOM 655 O O . SER A 1 81 ? 6.704 -3.111 2.685 1.00 84.62 81 SER A O 1
ATOM 657 N N . ALA A 1 82 ? 7.867 -4.405 4.102 1.00 84.88 82 ALA A N 1
ATOM 658 C CA . ALA A 1 82 ? 8.226 -3.298 4.982 1.00 84.88 82 ALA A CA 1
ATOM 659 C C . ALA A 1 82 ? 9.072 -2.258 4.223 1.00 84.88 82 ALA A C 1
ATOM 661 O O . ALA A 1 82 ? 10.137 -2.581 3.699 1.00 84.88 82 ALA A O 1
ATOM 662 N N . ALA A 1 83 ? 8.604 -1.010 4.192 1.00 86.81 83 ALA A N 1
ATOM 663 C CA . ALA A 1 83 ? 9.326 0.103 3.592 1.00 86.81 83 ALA A CA 1
ATOM 664 C C . ALA A 1 83 ? 10.410 0.643 4.544 1.00 86.81 83 ALA A C 1
ATOM 666 O O . ALA A 1 83 ? 10.287 0.552 5.770 1.00 86.81 83 ALA A O 1
ATOM 667 N N . SER A 1 84 ? 11.455 1.248 3.982 1.00 85.38 84 SER A N 1
ATOM 668 C CA . SER A 1 84 ? 12.507 1.988 4.694 1.00 85.38 84 SER A CA 1
ATOM 669 C C . SER A 1 84 ? 12.676 3.389 4.088 1.00 85.38 84 SER A C 1
ATOM 671 O O . SER A 1 84 ? 12.060 3.704 3.072 1.00 85.38 84 SER A O 1
ATOM 673 N N . LEU A 1 85 ? 13.464 4.256 4.734 1.00 82.62 85 LEU A N 1
ATOM 674 C CA . LEU A 1 85 ? 13.735 5.627 4.267 1.00 82.62 85 LEU A CA 1
ATOM 675 C C . LEU A 1 85 ? 14.992 5.742 3.382 1.00 82.62 85 LEU A C 1
ATOM 677 O O . LEU A 1 85 ? 15.385 6.861 3.063 1.00 82.62 85 LEU A O 1
ATOM 681 N N . GLY A 1 86 ? 15.590 4.615 2.987 1.00 68.12 86 GLY A N 1
ATOM 682 C CA . GLY A 1 86 ? 16.960 4.556 2.468 1.00 68.12 86 GLY A CA 1
ATOM 683 C C . GLY A 1 86 ? 17.882 3.921 3.488 1.00 68.12 86 GLY A C 1
ATOM 684 O O . GLY A 1 86 ? 17.869 4.394 4.646 1.00 68.12 86 GLY A O 1
#

Radius of gyration: 13.26 Å; chains: 1; bounding box: 32×21×41 Å